Protein AF-A0A6J4V2K5-F1 (afdb_monomer_lite)

Organism: NCBI:txid1645740

Sequence (73 aa):
AVAPTGAEAERMAEASPFYTERDAALVGTPAQVIAQIEAWASLGVSHLQLRFADFPRTDGIRLFMEAVMPHFA

Structure (mmCIF, N/CA/C/O backbone):
data_AF-A0A6J4V2K5-F1
#
_entry.id   AF-A0A6J4V2K5-F1
#
loop_
_atom_site.group_PDB
_atom_site.id
_atom_site.type_symbol
_atom_site.label_atom_id
_atom_site.label_alt_id
_atom_site.label_comp_id
_atom_site.label_asym_id
_atom_site.label_entity_id
_atom_site.label_seq_id
_atom_site.pdbx_PDB_ins_code
_atom_site.Cartn_x
_atom_site.Cartn_y
_atom_site.Cartn_z
_atom_site.occupancy
_atom_site.B_iso_or_equiv
_atom_site.auth_seq_id
_atom_site.auth_comp_id
_atom_site.auth_asym_id
_atom_site.auth_atom_id
_atom_site.pdbx_PDB_model_num
ATOM 1 N N . ALA A 1 1 ? 3.690 -0.887 -3.596 1.00 94.75 1 ALA A N 1
ATOM 2 C CA . ALA A 1 1 ? 3.809 -2.137 -4.369 1.00 94.75 1 ALA A CA 1
ATOM 3 C C . ALA A 1 1 ? 3.313 -3.294 -3.511 1.00 94.75 1 ALA A C 1
ATOM 5 O O . ALA A 1 1 ? 3.851 -3.498 -2.433 1.00 94.75 1 ALA A O 1
ATOM 6 N N . VAL A 1 2 ? 2.291 -4.028 -3.951 1.00 97.06 2 VAL A N 1
ATOM 7 C CA . VAL A 1 2 ? 1.793 -5.210 -3.229 1.00 97.06 2 VAL A CA 1
ATOM 8 C C . VAL A 1 2 ? 1.921 -6.436 -4.119 1.00 97.06 2 VAL A C 1
ATOM 10 O O . VAL A 1 2 ? 1.540 -6.386 -5.285 1.00 97.06 2 VAL A O 1
ATOM 13 N N . ALA A 1 3 ? 2.486 -7.514 -3.588 1.00 97.62 3 ALA A N 1
ATOM 14 C CA . ALA A 1 3 ? 2.701 -8.753 -4.329 1.00 97.62 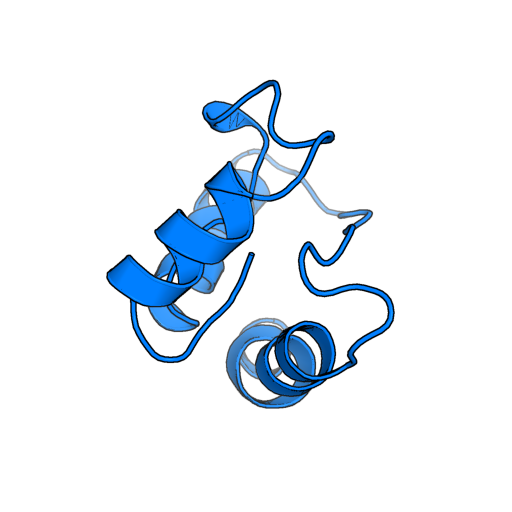3 ALA A CA 1
ATOM 15 C C . ALA A 1 3 ? 2.585 -9.972 -3.399 1.00 97.62 3 ALA A C 1
ATOM 17 O O . ALA A 1 3 ? 2.674 -9.812 -2.181 1.00 97.62 3 ALA A O 1
ATOM 18 N N . PRO A 1 4 ? 2.426 -11.201 -3.924 1.00 96.75 4 PRO A N 1
ATOM 19 C CA . PRO A 1 4 ? 2.352 -12.407 -3.094 1.00 96.75 4 PRO A CA 1
ATOM 20 C C . PRO A 1 4 ? 3.589 -12.646 -2.214 1.00 96.75 4 PRO A C 1
ATOM 22 O O . PRO A 1 4 ? 3.481 -13.269 -1.160 1.00 96.75 4 PRO A O 1
ATOM 25 N N . THR A 1 5 ? 4.762 -12.144 -2.617 1.00 97.75 5 THR A N 1
ATOM 26 C CA . THR A 1 5 ? 6.008 -12.260 -1.844 1.00 97.75 5 THR A CA 1
ATOM 27 C C . THR A 1 5 ? 6.657 -10.900 -1.611 1.00 97.75 5 THR A C 1
ATOM 29 O O . THR A 1 5 ? 6.594 -10.016 -2.466 1.00 97.75 5 THR A O 1
ATOM 32 N N . GLY A 1 6 ? 7.348 -10.748 -0.476 1.00 95.94 6 GLY A N 1
ATOM 33 C CA . GLY A 1 6 ? 8.081 -9.517 -0.161 1.00 95.94 6 GLY A CA 1
ATOM 34 C C . GLY A 1 6 ? 9.159 -9.195 -1.201 1.00 95.94 6 GLY A C 1
ATOM 35 O O . GLY A 1 6 ? 9.269 -8.058 -1.636 1.00 95.94 6 GLY A O 1
ATOM 36 N N . ALA A 1 7 ? 9.886 -10.208 -1.686 1.00 97.06 7 ALA A N 1
ATOM 37 C CA . ALA A 1 7 ? 10.918 -10.018 -2.706 1.00 97.06 7 ALA A CA 1
ATOM 38 C C . ALA A 1 7 ? 10.353 -9.523 -4.050 1.00 97.06 7 ALA A C 1
ATOM 40 O O . ALA A 1 7 ? 11.007 -8.760 -4.753 1.00 97.06 7 ALA A O 1
ATOM 41 N N . GLU A 1 8 ? 9.157 -9.967 -4.438 1.00 96.69 8 GLU A N 1
ATOM 42 C CA . GLU A 1 8 ? 8.490 -9.464 -5.641 1.00 96.69 8 GLU A CA 1
ATOM 43 C C . GLU A 1 8 ? 7.977 -8.037 -5.454 1.00 96.69 8 GLU A C 1
ATOM 45 O O . GLU A 1 8 ? 8.161 -7.208 -6.345 1.00 96.69 8 GLU A O 1
ATOM 50 N N . ALA A 1 9 ? 7.398 -7.736 -4.290 1.00 96.75 9 ALA A N 1
ATOM 51 C CA . ALA A 1 9 ? 6.953 -6.388 -3.960 1.00 96.75 9 ALA A CA 1
ATOM 52 C C . ALA A 1 9 ? 8.121 -5.393 -3.970 1.00 96.75 9 ALA A C 1
ATOM 54 O O . ALA A 1 9 ? 7.976 -4.303 -4.521 1.00 96.75 9 ALA A O 1
ATOM 55 N N . GLU A 1 10 ? 9.275 -5.794 -3.430 1.00 95.06 10 GLU A N 1
ATOM 56 C CA . GLU A 1 10 ? 10.499 -4.993 -3.415 1.00 95.06 10 GLU A CA 1
ATOM 57 C C . GLU A 1 10 ? 10.997 -4.714 -4.835 1.00 95.06 10 GLU A C 1
ATOM 59 O O . GLU A 1 10 ? 11.097 -3.558 -5.234 1.00 95.06 10 GLU A O 1
ATOM 64 N N . ARG A 1 11 ? 11.190 -5.761 -5.654 1.00 95.38 11 ARG A N 1
ATOM 65 C CA . ARG A 1 11 ? 11.603 -5.595 -7.061 1.00 95.38 11 ARG A CA 1
ATOM 66 C C . ARG A 1 11 ? 10.660 -4.674 -7.832 1.00 95.38 11 ARG A C 1
ATOM 68 O O . ARG A 1 11 ? 11.098 -3.880 -8.659 1.00 95.38 11 ARG A O 1
ATOM 75 N N . MET A 1 12 ? 9.359 -4.795 -7.581 1.00 94.56 12 MET A N 1
ATOM 76 C CA . MET A 1 12 ? 8.347 -3.966 -8.224 1.00 94.56 12 MET A CA 1
ATOM 77 C C . MET A 1 12 ? 8.393 -2.509 -7.752 1.00 94.56 12 MET A C 1
ATOM 79 O O . MET A 1 12 ? 8.174 -1.607 -8.557 1.00 94.56 12 MET A O 1
ATOM 83 N N . ALA A 1 13 ? 8.667 -2.265 -6.469 1.00 93.88 13 ALA A N 1
ATOM 84 C CA . ALA A 1 13 ? 8.858 -0.918 -5.945 1.00 93.88 13 ALA A CA 1
ATOM 85 C C . ALA A 1 13 ? 10.108 -0.267 -6.550 1.00 93.88 13 ALA A C 1
ATOM 87 O O . ALA A 1 13 ? 10.012 0.829 -7.090 1.00 93.88 13 ALA A O 1
ATOM 88 N N . GLU A 1 14 ? 11.242 -0.966 -6.543 1.00 93.75 14 GLU A N 1
ATOM 89 C CA . GLU A 1 14 ? 12.526 -0.458 -7.046 1.00 93.75 14 GLU A CA 1
ATOM 90 C C . GLU A 1 14 ? 12.517 -0.148 -8.548 1.00 93.75 14 GLU A C 1
ATOM 92 O O . GLU A 1 14 ? 13.207 0.763 -8.998 1.00 93.75 14 GLU A O 1
ATOM 97 N N . ALA A 1 15 ? 11.704 -0.863 -9.329 1.00 92.56 15 ALA A N 1
ATOM 98 C CA . ALA A 1 15 ? 11.526 -0.590 -10.753 1.00 92.56 15 ALA A CA 1
ATOM 99 C C . ALA A 1 15 ? 10.673 0.663 -11.043 1.00 92.56 15 ALA A C 1
ATOM 101 O O . ALA A 1 15 ? 10.621 1.120 -12.187 1.00 92.56 15 ALA A O 1
ATOM 102 N N . SER A 1 16 ? 9.979 1.215 -10.042 1.00 89.38 16 SER A N 1
ATOM 103 C CA . SER A 1 16 ? 9.113 2.379 -10.219 1.00 89.38 16 SER A CA 1
ATOM 104 C C . SER A 1 16 ? 9.916 3.682 -10.148 1.00 89.38 16 SER A C 1
ATOM 106 O O . SER A 1 16 ? 10.538 3.957 -9.121 1.00 89.38 16 SER A O 1
ATOM 108 N N . PRO A 1 17 ? 9.821 4.578 -11.152 1.00 88.19 17 PRO A N 1
ATOM 109 C CA . PRO A 1 17 ? 10.477 5.889 -11.100 1.00 88.19 17 PRO A CA 1
ATOM 110 C C . PRO A 1 17 ? 9.892 6.810 -10.017 1.00 88.19 17 PRO A C 1
ATOM 112 O O . PRO A 1 17 ? 10.440 7.870 -9.737 1.00 88.19 17 PRO A O 1
ATOM 115 N N . PHE A 1 18 ? 8.766 6.420 -9.413 1.00 86.19 18 PHE A N 1
ATOM 116 C CA . PHE A 1 18 ? 8.109 7.152 -8.333 1.00 86.19 18 PHE A CA 1
ATOM 117 C C . PHE A 1 18 ? 8.475 6.626 -6.941 1.00 86.19 18 PHE A C 1
ATOM 119 O O . PHE A 1 18 ? 7.899 7.081 -5.955 1.00 86.19 18 PHE A O 1
ATOM 126 N N . TYR A 1 19 ? 9.379 5.648 -6.845 1.00 87.62 19 TYR A N 1
ATOM 127 C CA . TYR A 1 19 ? 9.861 5.121 -5.573 1.00 87.62 19 TYR A CA 1
ATOM 128 C C . TYR A 1 19 ? 11.044 5.954 -5.065 1.00 87.62 19 TYR A C 1
ATOM 130 O O . TYR A 1 19 ? 12.201 5.553 -5.147 1.00 87.62 19 TYR A O 1
ATOM 138 N N . THR A 1 20 ? 10.742 7.167 -4.597 1.00 78.44 20 THR A N 1
ATOM 139 C CA . THR A 1 20 ? 11.746 8.153 -4.156 1.00 78.44 20 THR A CA 1
ATOM 140 C C . THR A 1 20 ? 11.885 8.232 -2.638 1.00 78.44 20 THR A C 1
ATOM 142 O O . THR A 1 20 ? 12.971 8.508 -2.140 1.00 78.44 20 THR A O 1
ATOM 145 N N . GLU A 1 21 ? 10.810 7.956 -1.897 1.00 75.56 21 GLU A N 1
ATOM 146 C CA . GLU A 1 21 ? 10.768 8.002 -0.432 1.00 75.56 21 GLU A CA 1
ATOM 147 C C . GLU A 1 21 ? 10.262 6.659 0.096 1.00 75.56 21 GLU A C 1
ATOM 149 O O . GLU A 1 21 ? 9.061 6.381 0.075 1.00 75.56 21 GLU A O 1
ATOM 154 N N . ARG A 1 22 ? 11.191 5.798 0.536 1.00 69.88 22 ARG A N 1
ATOM 155 C CA . ARG A 1 22 ? 10.865 4.435 0.990 1.00 69.88 22 ARG A CA 1
ATOM 156 C C . ARG A 1 22 ? 9.858 4.441 2.148 1.00 69.88 22 ARG A C 1
ATOM 158 O O . ARG A 1 22 ? 8.958 3.609 2.154 1.00 69.88 22 ARG A O 1
ATOM 165 N N . ASP A 1 23 ? 9.961 5.419 3.047 1.00 69.56 23 ASP A N 1
ATOM 166 C CA . ASP A 1 23 ? 9.129 5.523 4.255 1.00 69.56 23 ASP A CA 1
ATOM 167 C C . ASP A 1 23 ? 7.679 5.952 3.971 1.00 69.56 23 ASP A C 1
ATOM 169 O O . ASP A 1 23 ? 6.784 5.701 4.777 1.00 69.56 23 ASP A O 1
ATOM 173 N N . ALA A 1 24 ? 7.424 6.568 2.813 1.00 77.94 24 ALA A N 1
ATOM 174 C CA . ALA A 1 24 ? 6.087 6.990 2.394 1.00 77.94 24 ALA A CA 1
ATOM 175 C C . ALA A 1 24 ? 5.365 5.932 1.536 1.00 77.94 24 ALA A C 1
ATOM 177 O O . ALA A 1 24 ? 4.230 6.145 1.102 1.00 77.94 24 ALA A O 1
ATOM 178 N N . ALA A 1 25 ? 6.010 4.796 1.249 1.00 90.94 25 ALA A N 1
ATOM 179 C CA . ALA A 1 25 ? 5.504 3.797 0.319 1.00 90.94 25 ALA A CA 1
ATOM 180 C C . ALA A 1 25 ? 5.034 2.525 1.034 1.00 90.94 25 ALA A C 1
ATOM 182 O O . ALA A 1 25 ? 5.784 1.889 1.762 1.00 90.94 25 ALA A O 1
ATOM 183 N N . LEU A 1 26 ? 3.816 2.080 0.714 1.00 94.81 26 LEU A N 1
ATOM 184 C CA . LEU A 1 26 ? 3.337 0.753 1.103 1.00 94.81 26 LEU A CA 1
ATOM 185 C C . LEU A 1 26 ? 3.994 -0.310 0.219 1.00 94.81 26 LEU A C 1
ATOM 187 O O . LEU A 1 26 ? 3.671 -0.406 -0.973 1.00 94.81 26 LEU A O 1
ATOM 191 N N . VAL A 1 27 ? 4.912 -1.102 0.772 1.00 96.38 27 VAL A N 1
ATOM 192 C CA . VAL A 1 27 ? 5.628 -2.162 0.038 1.00 96.38 27 VAL A CA 1
ATOM 193 C C . VAL A 1 27 ? 5.609 -3.469 0.825 1.00 96.38 27 VAL A C 1
ATOM 195 O O . VAL A 1 27 ? 5.981 -3.496 1.995 1.00 96.38 27 VAL A O 1
ATOM 198 N N . GLY A 1 28 ? 5.170 -4.562 0.196 1.00 97.50 28 GLY A N 1
ATOM 199 C CA . GLY A 1 28 ? 5.261 -5.900 0.786 1.00 97.50 28 GLY A CA 1
ATOM 200 C C . GLY A 1 28 ? 4.167 -6.873 0.350 1.00 97.50 28 GLY A C 1
ATOM 201 O O . GLY A 1 28 ? 3.480 -6.678 -0.655 1.00 97.50 28 GLY A O 1
ATOM 202 N N . THR A 1 29 ? 4.016 -7.939 1.134 1.00 98.56 29 THR A N 1
ATOM 203 C CA . THR A 1 29 ? 2.879 -8.867 1.055 1.00 98.56 29 THR A CA 1
ATOM 204 C C . THR A 1 29 ? 1.589 -8.215 1.563 1.00 98.56 29 THR A C 1
ATOM 206 O O . THR A 1 29 ? 1.667 -7.205 2.267 1.00 98.56 29 THR A O 1
ATOM 209 N N . PRO A 1 30 ? 0.396 -8.784 1.292 1.00 98.69 30 PRO A N 1
ATOM 210 C CA . PRO A 1 30 ? -0.854 -8.258 1.844 1.00 98.69 30 PRO A CA 1
ATOM 211 C C . PRO A 1 30 ? -0.808 -8.049 3.364 1.00 98.69 30 PRO A C 1
ATOM 213 O O . PRO A 1 30 ? -1.140 -6.968 3.837 1.00 98.69 30 PRO A O 1
ATOM 216 N N . ALA A 1 31 ? -0.287 -9.021 4.122 1.00 98.44 31 ALA A N 1
ATOM 217 C CA . ALA A 1 31 ? -0.151 -8.912 5.577 1.00 98.44 31 ALA A CA 1
ATOM 218 C C . ALA A 1 31 ? 0.791 -7.772 6.009 1.00 98.44 31 ALA A C 1
ATOM 220 O O . ALA A 1 31 ? 0.500 -7.046 6.956 1.00 98.44 31 ALA A O 1
ATOM 221 N N . GLN A 1 32 ? 1.909 -7.580 5.302 1.00 98.19 32 GLN A N 1
ATOM 222 C CA . GLN A 1 32 ? 2.840 -6.483 5.589 1.00 98.19 32 GLN A CA 1
ATOM 223 C C . GLN A 1 32 ? 2.239 -5.117 5.251 1.00 98.19 32 GLN A C 1
ATOM 225 O O . GLN A 1 32 ? 2.483 -4.150 5.967 1.00 98.19 32 GLN A O 1
ATOM 230 N N . VAL A 1 33 ? 1.469 -5.029 4.163 1.00 97.94 33 VAL A N 1
ATOM 231 C CA . VAL A 1 33 ? 0.780 -3.797 3.761 1.00 97.94 33 VAL A CA 1
ATOM 232 C C . VAL A 1 33 ? -0.328 -3.447 4.755 1.00 97.94 33 VAL A C 1
ATOM 234 O O . VAL A 1 33 ? -0.439 -2.283 5.125 1.00 97.94 33 VAL A O 1
ATOM 237 N N . ILE A 1 34 ? -1.091 -4.432 5.246 1.00 98.44 34 ILE A N 1
ATOM 238 C CA . ILE A 1 34 ? -2.080 -4.238 6.319 1.00 98.44 34 ILE A CA 1
ATOM 239 C C . ILE A 1 34 ? -1.411 -3.620 7.551 1.00 98.44 34 ILE A C 1
ATOM 241 O O . ILE A 1 34 ? -1.834 -2.557 7.993 1.00 98.44 34 ILE A O 1
ATOM 245 N N . ALA A 1 35 ? -0.321 -4.217 8.043 1.00 98.00 35 ALA A N 1
ATOM 246 C CA . ALA A 1 35 ? 0.380 -3.719 9.227 1.00 98.00 35 ALA A CA 1
ATOM 247 C C . ALA A 1 35 ? 0.907 -2.279 9.052 1.00 98.00 35 ALA A C 1
ATOM 249 O O . ALA A 1 35 ? 0.866 -1.476 9.984 1.00 98.00 35 ALA A O 1
ATOM 250 N N . GLN A 1 36 ? 1.380 -1.924 7.851 1.00 96.56 36 GLN A N 1
ATOM 251 C CA . GLN A 1 36 ? 1.794 -0.552 7.534 1.00 96.56 36 GLN A CA 1
ATOM 252 C C . GLN A 1 36 ? 0.610 0.427 7.566 1.00 96.56 36 GLN A C 1
ATOM 254 O O . GLN A 1 36 ? 0.721 1.504 8.151 1.00 96.56 36 GLN A O 1
ATOM 259 N N . ILE A 1 37 ? -0.534 0.049 6.982 1.00 96.56 37 ILE A N 1
ATOM 260 C CA . ILE A 1 37 ? -1.754 0.869 7.010 1.00 96.56 37 ILE A CA 1
ATOM 261 C C . ILE A 1 37 ? -2.260 1.034 8.447 1.00 96.56 37 ILE A C 1
ATOM 263 O O . ILE A 1 37 ? -2.610 2.145 8.833 1.00 96.56 37 ILE A O 1
ATOM 267 N N . GLU A 1 38 ? -2.257 -0.024 9.260 1.00 97.12 38 GLU A N 1
ATOM 268 C CA . GLU A 1 38 ? -2.638 0.040 10.677 1.00 97.12 38 GLU A CA 1
ATOM 269 C C . GLU A 1 38 ? -1.731 0.984 11.473 1.00 97.12 38 GLU A C 1
ATOM 271 O O . GLU A 1 38 ? -2.222 1.774 12.282 1.00 97.12 38 GLU A O 1
ATOM 276 N N . ALA A 1 39 ? -0.421 0.964 11.210 1.00 96.12 39 ALA A N 1
ATOM 277 C CA . ALA A 1 39 ? 0.511 1.896 11.834 1.00 96.12 39 ALA A CA 1
ATOM 278 C C . ALA A 1 39 ? 0.151 3.351 11.495 1.00 96.12 39 ALA A C 1
ATOM 280 O O . ALA A 1 39 ? 0.108 4.195 12.388 1.00 96.12 39 ALA A O 1
ATOM 281 N N . TRP A 1 40 ? -0.188 3.648 10.239 1.00 95.12 40 TRP A N 1
ATOM 282 C CA . TRP A 1 40 ? -0.633 4.986 9.835 1.00 95.12 40 TRP A CA 1
ATOM 283 C C . TRP A 1 40 ? -1.999 5.358 10.424 1.00 95.12 40 TRP A C 1
ATOM 285 O O . TRP A 1 40 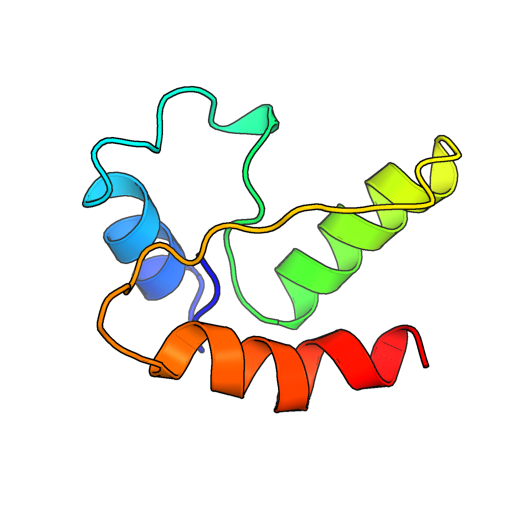? -2.178 6.475 10.913 1.00 95.12 40 TRP A O 1
ATOM 295 N N . ALA A 1 41 ? -2.948 4.424 10.442 1.00 95.38 41 ALA A N 1
ATOM 296 C CA . ALA A 1 41 ? -4.266 4.621 11.036 1.00 95.38 41 ALA A CA 1
ATOM 297 C C . ALA A 1 41 ? -4.173 4.923 12.541 1.00 95.38 41 ALA A C 1
ATOM 299 O O . ALA A 1 41 ? -4.886 5.793 13.039 1.00 95.38 41 ALA A O 1
ATOM 300 N N . SER A 1 42 ? -3.236 4.286 13.254 1.00 96.81 42 SER A N 1
ATOM 301 C CA . SER A 1 42 ? -2.976 4.549 14.678 1.00 96.81 42 SER A CA 1
ATOM 302 C C . SER A 1 42 ? -2.497 5.980 14.959 1.00 96.81 42 SER A C 1
ATOM 304 O O . SER A 1 42 ? -2.677 6.492 16.063 1.00 96.81 42 SER A O 1
ATOM 306 N N . LEU A 1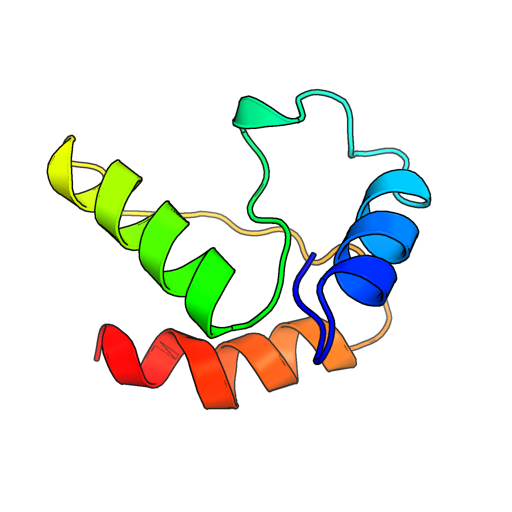 43 ? -1.946 6.652 13.941 1.00 96.56 43 LEU A N 1
ATOM 307 C CA . LEU A 1 43 ? -1.533 8.056 13.979 1.00 96.56 43 LEU A CA 1
ATOM 308 C C . LEU A 1 43 ? -2.650 9.023 13.541 1.00 96.56 43 LEU A C 1
ATOM 310 O O . LEU A 1 43 ? -2.417 10.226 13.449 1.00 96.56 43 LEU A O 1
ATOM 314 N N . GLY A 1 44 ? -3.861 8.522 13.271 1.00 96.75 44 GLY A N 1
ATOM 315 C CA . GLY A 1 44 ? -5.021 9.325 12.874 1.00 96.75 44 GLY A CA 1
ATOM 316 C C . GLY A 1 44 ? -5.181 9.527 11.364 1.00 96.75 44 GLY A C 1
ATOM 317 O O . GLY A 1 44 ? -6.048 10.295 10.940 1.00 96.75 44 GLY A O 1
ATOM 318 N N . VAL A 1 45 ? -4.381 8.850 10.532 1.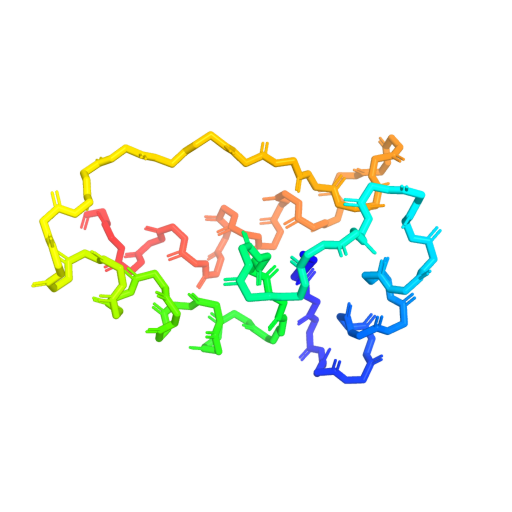00 95.38 45 VAL A N 1
ATOM 319 C CA . VAL A 1 45 ? -4.562 8.883 9.075 1.00 95.38 45 VAL A CA 1
ATOM 320 C C . VAL A 1 45 ? -5.862 8.164 8.712 1.00 95.38 45 VAL A C 1
ATOM 322 O O . VAL A 1 45 ? -6.044 6.994 9.031 1.00 95.38 45 VAL A O 1
ATOM 325 N N . SER A 1 46 ? -6.767 8.862 8.026 1.00 94.69 46 SER A N 1
ATOM 326 C CA . SER A 1 46 ? -8.094 8.341 7.655 1.00 94.69 46 SER A CA 1
ATOM 327 C C . SER A 1 46 ? -8.309 8.193 6.148 1.00 94.69 46 SER A C 1
ATOM 329 O O . SER A 1 46 ? -9.287 7.583 5.728 1.00 94.69 46 SER A O 1
ATOM 331 N N . HIS A 1 47 ? -7.421 8.757 5.326 1.00 94.44 47 HIS A N 1
ATOM 332 C CA . HIS A 1 47 ? -7.549 8.768 3.870 1.00 94.44 47 HIS A CA 1
ATOM 333 C C . HIS A 1 47 ? -6.188 8.503 3.223 1.00 94.44 47 HIS A C 1
ATOM 335 O O . HIS A 1 47 ? -5.206 9.168 3.550 1.00 94.44 47 HIS A O 1
ATOM 341 N N . LEU A 1 48 ? -6.142 7.550 2.286 1.00 92.06 48 LEU A N 1
ATOM 342 C CA . LEU A 1 48 ? -4.940 7.173 1.542 1.00 92.06 48 LEU A CA 1
ATOM 343 C C . LEU A 1 48 ? -5.202 7.287 0.040 1.00 92.06 48 LEU A C 1
ATOM 345 O O . LEU A 1 48 ? -6.078 6.615 -0.500 1.00 92.06 48 LEU A O 1
ATOM 349 N N . GLN A 1 49 ? -4.415 8.113 -0.649 1.00 92.69 49 GLN A N 1
ATOM 350 C CA . GLN A 1 49 ? -4.397 8.160 -2.108 1.00 92.69 49 GLN A CA 1
ATOM 351 C C . GLN A 1 49 ? -3.242 7.293 -2.616 1.00 92.69 49 GLN A C 1
ATOM 353 O O . GLN A 1 49 ? -2.075 7.648 -2.462 1.00 92.69 49 GLN A O 1
ATOM 358 N N . LEU A 1 50 ? -3.566 6.146 -3.217 1.00 92.25 50 LEU A N 1
ATOM 359 C CA . LEU A 1 50 ? -2.573 5.142 -3.600 1.00 92.25 50 LEU A CA 1
ATOM 360 C C . LEU A 1 50 ? -2.234 5.187 -5.092 1.00 92.25 50 LEU A C 1
ATOM 362 O O . LEU A 1 50 ? -3.107 5.313 -5.950 1.00 92.25 50 LEU A O 1
ATOM 366 N N . ARG A 1 51 ? -0.945 5.001 -5.396 1.00 93.12 51 ARG A N 1
ATOM 367 C CA . ARG A 1 51 ? -0.440 4.661 -6.731 1.00 93.12 51 ARG A CA 1
ATOM 368 C C . ARG A 1 51 ? 0.061 3.220 -6.715 1.00 93.12 51 ARG A C 1
ATOM 370 O O . ARG A 1 51 ? 0.849 2.846 -5.847 1.00 93.12 51 ARG A O 1
ATOM 377 N N . PHE A 1 52 ? -0.337 2.438 -7.711 1.00 95.38 52 PHE A N 1
ATOM 378 C CA . PHE A 1 52 ? 0.140 1.071 -7.897 1.00 95.38 52 PHE A CA 1
ATOM 379 C C . PHE A 1 52 ? 1.350 1.048 -8.838 1.00 95.38 52 PHE A C 1
ATOM 381 O O . PHE A 1 52 ? 1.334 1.665 -9.900 1.00 95.38 52 PHE A O 1
ATOM 388 N N . ALA A 1 53 ? 2.425 0.385 -8.405 1.00 94.75 53 ALA A N 1
ATOM 389 C CA . ALA A 1 53 ? 3.723 0.400 -9.087 1.00 94.75 53 ALA A CA 1
ATOM 390 C C . ALA A 1 53 ? 3.747 -0.441 -10.375 1.00 94.75 53 ALA A C 1
ATOM 392 O O . ALA A 1 53 ? 4.603 -0.230 -11.224 1.00 94.75 53 ALA A O 1
ATOM 393 N N . ASP A 1 54 ? 2.808 -1.372 -10.531 1.00 94.44 54 ASP A N 1
ATOM 394 C CA . ASP A 1 54 ? 2.655 -2.217 -11.713 1.00 94.44 54 ASP A CA 1
ATOM 395 C C . ASP A 1 54 ? 1.825 -1.585 -12.834 1.00 94.44 54 ASP A C 1
ATOM 397 O O . ASP A 1 54 ? 1.688 -2.207 -13.890 1.00 94.44 54 ASP A O 1
ATOM 401 N N . PHE A 1 55 ? 1.298 -0.369 -12.644 1.00 92.44 55 PHE A N 1
ATOM 402 C CA . PHE A 1 55 ? 0.550 0.343 -13.680 1.00 92.44 55 PHE A CA 1
ATOM 403 C C . PHE A 1 55 ? 1.345 0.380 -15.006 1.00 92.44 55 PHE A C 1
ATOM 405 O O . PHE A 1 55 ? 2.528 0.727 -14.991 1.00 92.44 55 PHE A O 1
ATOM 412 N N . PRO A 1 56 ? 0.728 0.048 -16.162 1.00 94.12 56 PRO A N 1
ATOM 413 C CA . PRO A 1 56 ? -0.714 -0.075 -16.415 1.00 94.12 56 PRO A CA 1
ATOM 414 C C . PRO A 1 56 ? -1.342 -1.445 -16.112 1.00 94.12 56 PRO A C 1
ATOM 416 O O . PRO A 1 56 ? -2.527 -1.632 -16.385 1.00 94.12 56 PRO A O 1
ATOM 419 N N . ARG A 1 57 ? -0.591 -2.410 -15.568 1.00 95.75 57 ARG A N 1
ATOM 420 C CA . ARG A 1 57 ? -1.173 -3.684 -15.123 1.00 95.75 57 ARG A CA 1
ATOM 421 C C . ARG A 1 57 ? -2.047 -3.476 -13.888 1.00 95.75 57 ARG A C 1
ATOM 423 O O . ARG A 1 57 ? -1.933 -2.477 -13.179 1.00 95.75 57 ARG A O 1
ATOM 430 N N . THR A 1 58 ? -2.945 -4.429 -13.667 1.00 97.38 58 THR A N 1
ATOM 431 C CA . THR A 1 58 ? -3.961 -4.383 -12.609 1.00 97.38 58 THR A CA 1
ATOM 432 C C . THR A 1 58 ? -3.745 -5.440 -11.527 1.00 97.38 58 THR A C 1
ATOM 434 O O . THR A 1 58 ? -4.575 -5.577 -10.630 1.00 97.38 58 THR A O 1
ATOM 437 N N . ASP A 1 59 ? -2.638 -6.182 -11.579 1.00 97.44 59 ASP A N 1
ATOM 438 C CA . ASP A 1 59 ? -2.362 -7.298 -10.674 1.00 97.44 59 ASP A CA 1
ATOM 439 C C . ASP A 1 59 ? -2.287 -6.829 -9.213 1.00 97.44 59 ASP A C 1
ATOM 441 O O . ASP A 1 59 ? -2.920 -7.414 -8.333 1.00 97.44 59 ASP A O 1
ATOM 445 N N . GLY A 1 60 ? -1.570 -5.732 -8.968 1.00 97.25 60 GLY A N 1
ATOM 446 C CA . GLY A 1 60 ? -1.374 -5.135 -7.654 1.00 97.25 60 GLY A CA 1
ATOM 447 C C . GLY A 1 60 ? -2.659 -4.551 -7.077 1.00 97.25 60 GLY A C 1
ATOM 448 O O . GLY A 1 60 ? -2.978 -4.815 -5.920 1.00 97.25 60 GLY A O 1
ATOM 449 N N . ILE A 1 61 ? -3.435 -3.802 -7.872 1.00 97.62 61 ILE A N 1
ATOM 450 C CA . ILE A 1 61 ? -4.723 -3.268 -7.399 1.00 97.62 61 ILE A CA 1
ATOM 451 C C . ILE A 1 61 ? -5.726 -4.390 -7.137 1.00 97.62 61 ILE A C 1
ATOM 453 O O . ILE A 1 61 ? -6.421 -4.354 -6.128 1.00 97.62 61 ILE A O 1
ATOM 457 N N . ARG A 1 62 ? -5.766 -5.429 -7.977 1.00 98.25 62 ARG A N 1
ATOM 458 C CA . ARG A 1 62 ? -6.639 -6.582 -7.754 1.00 98.25 62 ARG A CA 1
ATOM 459 C C . ARG A 1 62 ? -6.269 -7.309 -6.461 1.00 98.25 62 ARG A C 1
ATOM 461 O O . ARG A 1 62 ? -7.139 -7.526 -5.626 1.00 98.25 62 ARG A O 1
ATOM 468 N N . LEU A 1 63 ? -4.984 -7.603 -6.251 1.00 98.38 63 LEU A N 1
ATOM 469 C CA . LEU A 1 63 ? -4.507 -8.230 -5.017 1.00 98.38 63 LEU A CA 1
ATOM 470 C C . LEU A 1 63 ? -4.800 -7.365 -3.783 1.00 98.38 63 LEU A C 1
ATOM 472 O O . LEU A 1 63 ? -5.197 -7.886 -2.746 1.00 98.38 63 LEU A O 1
ATOM 476 N N . PHE A 1 64 ? -4.640 -6.046 -3.888 1.00 98.00 64 PHE A N 1
ATOM 477 C CA . PHE A 1 64 ? -4.988 -5.120 -2.813 1.00 98.00 64 PHE A CA 1
ATOM 478 C C . PHE A 1 64 ? -6.481 -5.179 -2.466 1.00 98.00 64 PHE A C 1
ATOM 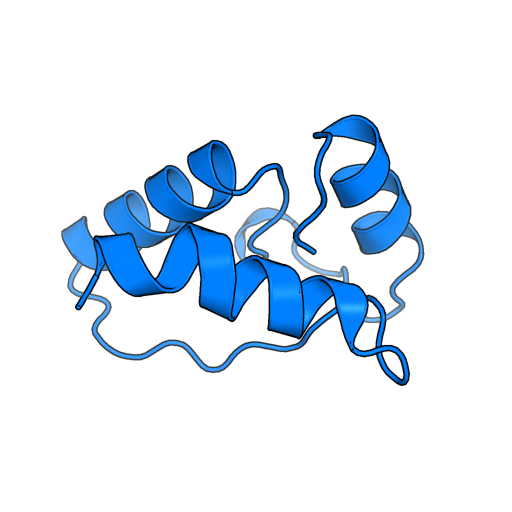480 O O . PHE A 1 64 ? -6.842 -5.310 -1.298 1.00 98.00 64 PHE A O 1
ATOM 487 N N . MET A 1 65 ? -7.352 -5.134 -3.475 1.00 97.75 65 MET A N 1
ATOM 488 C CA . MET A 1 65 ? -8.801 -5.193 -3.276 1.00 97.75 65 MET A CA 1
ATOM 489 C C . MET A 1 65 ? -9.263 -6.543 -2.717 1.00 97.75 65 MET A C 1
ATOM 491 O O . MET A 1 65 ? -10.180 -6.575 -1.905 1.00 97.75 65 MET A O 1
ATOM 495 N N . GLU A 1 66 ? -8.639 -7.646 -3.131 1.00 98.12 66 GLU A N 1
ATOM 496 C CA . GLU A 1 66 ? -9.015 -8.998 -2.702 1.00 98.12 66 GLU A CA 1
ATOM 497 C C . GLU A 1 66 ? -8.441 -9.383 -1.330 1.00 98.12 66 GLU A C 1
ATOM 499 O O . GLU A 1 66 ? -9.094 -10.111 -0.587 1.00 98.12 66 GLU A O 1
ATOM 504 N N . ALA A 1 67 ? -7.228 -8.929 -0.988 1.00 98.12 67 ALA A N 1
ATOM 505 C CA . ALA A 1 67 ? -6.488 -9.433 0.175 1.00 98.12 67 ALA A CA 1
ATOM 506 C C . ALA A 1 67 ? -6.173 -8.385 1.252 1.00 98.12 67 ALA A C 1
ATOM 508 O O . ALA A 1 67 ? -5.852 -8.770 2.373 1.00 98.12 67 ALA A O 1
ATOM 509 N N . VAL A 1 68 ? -6.230 -7.085 0.940 1.00 98.06 68 VAL A N 1
ATOM 510 C CA . VAL A 1 68 ? -5.942 -6.004 1.904 1.00 98.06 68 VAL A CA 1
ATOM 511 C C . VAL A 1 68 ? -7.224 -5.296 2.327 1.00 98.06 68 VAL A C 1
ATOM 513 O O . VAL A 1 68 ? -7.499 -5.194 3.517 1.00 98.06 68 VAL A O 1
ATOM 516 N N . MET A 1 69 ? -8.036 -4.839 1.371 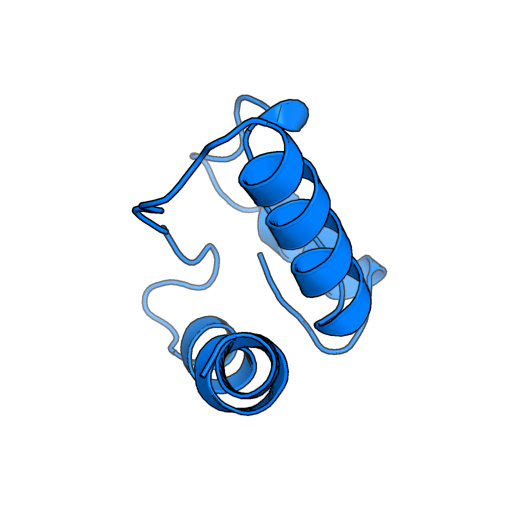1.00 96.44 69 MET A N 1
ATOM 517 C CA . MET A 1 69 ? -9.250 -4.068 1.670 1.00 96.44 69 MET A CA 1
ATOM 518 C C . MET A 1 69 ? -10.258 -4.763 2.599 1.00 96.44 69 MET A C 1
ATOM 520 O O . MET A 1 69 ? -10.797 -4.062 3.453 1.00 96.44 69 MET A O 1
ATOM 524 N N . PRO A 1 70 ? -10.503 -6.089 2.522 1.00 97.94 70 PRO A N 1
ATOM 525 C CA . PRO A 1 70 ? -11.444 -6.753 3.426 1.00 97.94 70 PRO A CA 1
ATOM 526 C C . PRO A 1 70 ? -11.066 -6.673 4.911 1.00 97.94 70 PRO A C 1
ATOM 528 O O . PRO A 1 70 ? -11.923 -6.898 5.756 1.00 97.94 70 PRO A O 1
ATOM 531 N N . HIS A 1 71 ? -9.808 -6.357 5.242 1.00 97.12 71 HIS A N 1
ATOM 532 C CA . HIS A 1 71 ? -9.363 -6.148 6.625 1.00 97.12 71 HIS A CA 1
ATOM 533 C C . HIS A 1 71 ? -9.849 -4.815 7.219 1.00 97.12 71 HIS A C 1
ATOM 535 O O . HIS A 1 71 ? -9.925 -4.675 8.435 1.00 97.12 71 HIS A O 1
ATOM 541 N N . PHE A 1 72 ? -10.181 -3.838 6.370 1.00 92.81 72 PHE A N 1
ATOM 542 C CA . PHE A 1 72 ? -10.572 -2.478 6.766 1.00 92.81 72 PHE A CA 1
ATOM 543 C C . PHE A 1 72 ? -12.040 -2.144 6.446 1.00 92.81 72 PHE A C 1
ATOM 545 O O . PHE A 1 72 ? -12.429 -0.979 6.548 1.00 92.81 72 PHE A O 1
ATOM 552 N N . ALA A 1 73 ? -12.822 -3.135 6.007 1.00 75.31 73 ALA A N 1
ATOM 553 C CA . ALA A 1 73 ? -14.224 -2.993 5.607 1.00 75.31 73 ALA A CA 1
ATOM 554 C C . ALA A 1 73 ? -15.203 -3.272 6.757 1.00 75.31 73 ALA A C 1
ATOM 556 O O . ALA A 1 73 ? -14.884 -4.117 7.623 1.00 75.31 73 ALA A O 1
#

Secondary structure (DSSP, 8-state):
-B-SSHHHHHHHHHT-TT---GGGS--BSHHHHHHHHHHHHHTT--------TTTT--HHHHHHHHHTGGG--

Radius of gyration: 11.59 Å; chains: 1; bounding box: 27×22×31 Å

Foldseek 3Di:
DEDQAQVVQVVLLVPAPPNPDVLVDQTGYLVSSLVSVVVVVVVVDDDDDDDDSPPVDCPRVVNCVVRNVVVVD

InterPro domains:
  IPR036661 Luciferase-like domain superfamily [G3DSA:3.20.20.30] (1-73)
  IPR036661 Luciferase-like domain superfamily [SSF51679] (3-72)

pLDDT: mean 93.85, std 6.44, range [69.56, 98.69]